Protein AF-A0A920HIQ3-F1 (afdb_monomer_lite)

Structure (mmCIF, N/CA/C/O backbone):
data_AF-A0A920HIQ3-F1
#
_entry.id   AF-A0A920HIQ3-F1
#
loop_
_atom_site.group_PDB
_atom_site.id
_atom_site.type_symbol
_atom_site.label_atom_id
_atom_site.label_alt_id
_atom_site.label_comp_id
_atom_site.label_asym_id
_atom_site.label_entity_id
_atom_site.label_seq_id
_atom_site.pdbx_PDB_ins_code
_atom_site.Cartn_x
_atom_site.Cartn_y
_atom_site.Cartn_z
_atom_site.occupancy
_atom_site.B_iso_or_equiv
_atom_site.auth_seq_id
_atom_site.auth_comp_id
_atom_site.auth_asym_id
_atom_site.auth_atom_id
_atom_site.pdbx_PDB_model_num
ATOM 1 N N . MET A 1 1 ? -6.933 15.249 18.671 1.00 49.00 1 MET A N 1
ATOM 2 C CA . MET A 1 1 ? -5.676 14.676 18.138 1.00 49.00 1 MET A CA 1
ATOM 3 C C . MET A 1 1 ? -6.018 13.387 17.400 1.00 49.00 1 MET A C 1
ATOM 5 O O . MET A 1 1 ? -6.391 12.431 18.058 1.00 49.00 1 MET A O 1
ATOM 9 N N . SER 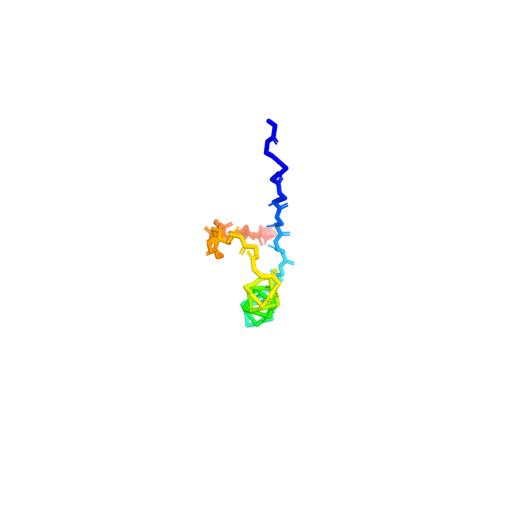A 1 2 ? -5.973 13.358 16.064 1.00 77.25 2 SER A N 1
ATOM 10 C CA . SER A 1 2 ? -6.194 12.120 15.294 1.00 77.25 2 SER A CA 1
ATOM 11 C C . SER A 1 2 ? -4.848 11.606 14.802 1.00 77.25 2 SER A C 1
ATOM 13 O O . SER A 1 2 ? -4.192 12.289 14.016 1.00 77.25 2 SER A O 1
ATOM 15 N N . GLN A 1 3 ? -4.429 10.417 15.239 1.00 81.31 3 GLN A N 1
ATOM 16 C CA . GLN A 1 3 ? -3.262 9.757 14.653 1.00 81.31 3 GLN A CA 1
ATOM 17 C C . GLN A 1 3 ? -3.565 9.420 13.189 1.00 81.31 3 GLN A C 1
ATOM 19 O O . GLN A 1 3 ? -4.593 8.822 12.876 1.00 81.31 3 GLN A O 1
ATOM 24 N N . LYS A 1 4 ? -2.683 9.848 12.282 1.00 87.31 4 LYS A N 1
ATOM 25 C CA . LYS A 1 4 ? -2.806 9.608 10.843 1.00 87.31 4 LYS A CA 1
ATOM 26 C C . LYS A 1 4 ? -1.501 9.034 10.319 1.00 87.31 4 LYS A C 1
ATOM 28 O O . LYS A 1 4 ? -0.488 9.725 10.279 1.00 87.31 4 LYS A O 1
ATOM 33 N N . ILE A 1 5 ? -1.543 7.778 9.892 1.00 88.75 5 ILE A N 1
ATOM 34 C CA . ILE A 1 5 ? -0.399 7.081 9.301 1.00 88.75 5 ILE A CA 1
ATOM 35 C C . ILE A 1 5 ? -0.479 7.235 7.778 1.00 88.75 5 ILE A C 1
ATOM 37 O O . ILE A 1 5 ? -1.542 7.063 7.182 1.00 88.75 5 ILE A O 1
ATOM 41 N N . ARG A 1 6 ? 0.639 7.590 7.137 1.00 90.00 6 ARG A N 1
ATOM 42 C CA . ARG A 1 6 ? 0.760 7.703 5.675 1.00 90.00 6 ARG A CA 1
ATOM 43 C C . ARG A 1 6 ? 1.865 6.778 5.184 1.00 90.00 6 ARG A C 1
ATOM 45 O O . ARG A 1 6 ? 3.020 6.957 5.551 1.00 90.00 6 ARG A O 1
ATOM 52 N N . ILE A 1 7 ? 1.510 5.828 4.325 1.00 90.38 7 ILE A N 1
ATOM 53 C CA . ILE A 1 7 ? 2.435 4.842 3.756 1.00 90.38 7 ILE A CA 1
ATOM 54 C C . ILE A 1 7 ? 2.691 5.217 2.292 1.00 90.38 7 ILE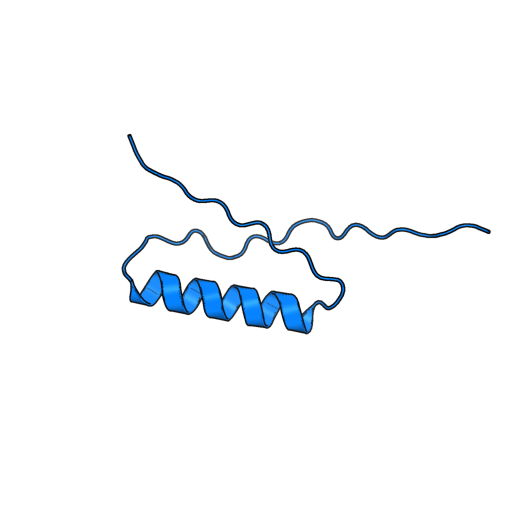 A C 1
ATOM 56 O O . ILE A 1 7 ? 1.744 5.421 1.536 1.00 90.38 7 ILE A O 1
ATOM 60 N N . LYS A 1 8 ? 3.963 5.325 1.886 1.00 91.81 8 LYS A N 1
ATOM 61 C CA . LYS A 1 8 ? 4.363 5.500 0.479 1.00 91.81 8 LYS A CA 1
ATOM 62 C C . LYS A 1 8 ? 5.027 4.220 -0.012 1.00 91.81 8 LYS A C 1
ATOM 64 O O . LYS A 1 8 ? 6.115 3.888 0.448 1.00 91.81 8 LYS A O 1
ATOM 69 N N . LEU A 1 9 ? 4.392 3.538 -0.959 1.00 92.38 9 LEU A N 1
ATOM 70 C CA . LEU A 1 9 ? 4.971 2.375 -1.626 1.00 92.38 9 LEU A CA 1
ATOM 71 C C . LEU A 1 9 ? 5.782 2.826 -2.846 1.00 92.38 9 LEU A C 1
ATOM 73 O O . LEU A 1 9 ? 5.339 3.685 -3.609 1.00 92.38 9 LEU A O 1
ATOM 77 N N . LYS A 1 10 ? 6.976 2.257 -3.017 1.00 91.75 10 LYS A N 1
ATOM 78 C CA . LYS A 1 10 ? 7.828 2.448 -4.196 1.00 91.75 10 LYS A CA 1
ATOM 79 C C . LYS A 1 10 ? 8.286 1.079 -4.679 1.00 91.75 10 LYS A C 1
ATOM 81 O O . LYS A 1 10 ? 8.803 0.296 -3.891 1.00 91.75 10 LYS A O 1
ATOM 86 N N . SER A 1 11 ? 8.092 0.814 -5.961 1.00 92.38 11 SER A N 1
ATOM 87 C CA . SER A 1 11 ? 8.514 -0.407 -6.643 1.00 92.38 11 SER A CA 1
ATOM 88 C C . SER A 1 11 ? 8.867 -0.055 -8.082 1.00 92.38 11 SER A C 1
ATOM 90 O O . SER A 1 11 ? 8.356 0.931 -8.615 1.00 92.38 11 SER A O 1
ATOM 92 N N . TYR A 1 12 ? 9.721 -0.865 -8.700 1.00 91.50 12 TYR A N 1
ATOM 93 C CA . TYR A 1 12 ? 9.977 -0.798 -10.138 1.00 91.50 12 TYR A CA 1
ATOM 94 C C . TYR A 1 12 ? 8.951 -1.603 -10.946 1.00 91.50 12 TYR A C 1
ATOM 96 O O . TYR A 1 12 ? 8.668 -1.250 -12.085 1.00 91.50 12 TYR A O 1
ATOM 104 N N . ASP A 1 13 ? 8.369 -2.647 -10.349 1.00 93.81 13 ASP A N 1
ATOM 105 C CA . ASP A 1 13 ? 7.298 -3.446 -10.948 1.00 93.81 13 ASP A CA 1
ATOM 106 C C . ASP A 1 13 ? 5.927 -2.954 -10.462 1.00 93.81 13 ASP A C 1
ATOM 108 O O . ASP A 1 13 ? 5.682 -2.876 -9.249 1.00 93.81 13 ASP A O 1
ATOM 112 N N . TYR A 1 14 ? 5.046 -2.645 -11.419 1.00 92.00 14 TYR A N 1
ATOM 113 C CA . TYR A 1 14 ? 3.679 -2.187 -11.181 1.00 92.00 14 TYR A CA 1
ATOM 114 C C . TYR A 1 14 ? 2.799 -3.296 -10.575 1.00 92.00 14 TYR A C 1
ATOM 116 O O . TYR A 1 14 ? 2.058 -3.051 -9.626 1.00 92.00 14 TYR A O 1
ATOM 124 N N . ASN A 1 15 ? 2.951 -4.545 -11.026 1.00 94.50 15 ASN A N 1
ATOM 125 C CA . ASN A 1 15 ? 2.133 -5.658 -10.540 1.00 94.50 15 ASN A CA 1
ATOM 126 C C . ASN A 1 15 ? 2.407 -5.955 -9.064 1.00 94.50 15 ASN A C 1
ATOM 128 O O . ASN A 1 15 ? 1.501 -6.295 -8.298 1.00 94.50 15 ASN A O 1
ATOM 132 N N . LEU A 1 16 ? 3.672 -5.853 -8.654 1.00 94.81 16 LEU A N 1
ATOM 133 C CA . LEU A 1 16 ? 4.079 -6.125 -7.281 1.00 94.81 16 LEU A CA 1
ATOM 134 C C . LEU A 1 16 ? 3.596 -5.038 -6.313 1.00 94.81 16 LEU A C 1
ATOM 136 O O . LEU A 1 16 ? 3.172 -5.362 -5.197 1.00 94.81 16 LEU A O 1
ATOM 140 N N . VAL A 1 17 ? 3.633 -3.765 -6.725 1.00 94.00 17 VAL A N 1
ATOM 141 C CA . VAL A 1 17 ? 3.151 -2.670 -5.871 1.00 94.00 17 VAL A CA 1
ATOM 142 C C . VAL A 1 17 ? 1.640 -2.706 -5.705 1.00 94.00 17 VAL A C 1
ATOM 144 O O . VAL A 1 17 ? 1.179 -2.556 -4.574 1.00 94.00 17 VAL A O 1
ATOM 147 N N . ASP A 1 18 ? 0.889 -3.010 -6.763 1.00 93.19 18 ASP A N 1
ATOM 148 C CA . ASP A 1 18 ? -0.574 -3.087 -6.698 1.00 93.19 18 ASP A CA 1
ATOM 149 C C . ASP A 1 18 ? -1.034 -4.241 -5.800 1.00 93.19 18 ASP A C 1
ATOM 151 O O . ASP A 1 18 ? -1.817 -4.035 -4.870 1.00 93.19 18 ASP A O 1
ATOM 155 N N . LYS A 1 19 ? -0.448 -5.437 -5.962 1.00 95.62 19 LYS A N 1
ATOM 156 C CA . LYS A 1 19 ? -0.723 -6.587 -5.077 1.00 95.62 19 LYS A CA 1
ATOM 157 C C . LYS A 1 19 ? -0.427 -6.272 -3.609 1.00 95.62 19 LYS A C 1
ATOM 159 O O . LYS A 1 19 ? -1.166 -6.690 -2.714 1.00 95.62 19 LYS A O 1
ATOM 164 N N . SER A 1 20 ? 0.662 -5.550 -3.355 1.00 95.31 20 SER A N 1
ATOM 165 C CA . SER A 1 20 ? 1.057 -5.152 -2.001 1.00 95.31 20 SER A CA 1
ATOM 166 C C . SER A 1 20 ? 0.102 -4.110 -1.418 1.00 95.31 20 SER A C 1
ATOM 168 O O . SER A 1 20 ? -0.314 -4.245 -0.264 1.00 95.31 20 SER A O 1
ATOM 170 N N . ALA A 1 21 ? -0.285 -3.105 -2.209 1.00 94.25 21 ALA A N 1
ATOM 171 C CA . ALA A 1 21 ? -1.244 -2.078 -1.816 1.00 94.25 21 ALA A CA 1
ATOM 172 C C . ALA A 1 21 ? -2.601 -2.697 -1.456 1.00 94.25 21 ALA A C 1
ATOM 174 O O . ALA A 1 21 ? -3.125 -2.433 -0.372 1.00 94.25 21 ALA A O 1
ATOM 175 N N . ASP A 1 22 ? -3.114 -3.596 -2.295 1.00 94.06 22 ASP A N 1
ATOM 176 C CA . ASP A 1 22 ? -4.369 -4.309 -2.050 1.00 94.06 22 ASP A CA 1
ATOM 177 C C . ASP A 1 22 ? -4.329 -5.138 -0.769 1.00 94.06 22 ASP A C 1
ATOM 179 O O . ASP A 1 22 ? -5.285 -5.135 0.014 1.00 94.06 22 ASP A O 1
ATOM 183 N N . LYS A 1 23 ? -3.217 -5.840 -0.527 1.00 94.62 23 LYS A N 1
ATOM 184 C CA . LYS A 1 23 ? -3.041 -6.636 0.690 1.00 94.62 23 LYS A CA 1
ATOM 185 C C . LYS A 1 23 ? -3.073 -5.751 1.936 1.00 94.62 23 LYS A C 1
ATOM 187 O O . LYS A 1 23 ? -3.777 -6.081 2.886 1.00 94.62 23 LYS A O 1
ATOM 192 N N . ILE A 1 24 ? -2.370 -4.617 1.921 1.00 93.25 24 ILE A N 1
ATOM 193 C CA . ILE A 1 24 ? -2.359 -3.662 3.040 1.00 93.25 24 ILE A CA 1
ATOM 194 C C . ILE A 1 24 ? -3.764 -3.111 3.280 1.00 93.25 24 ILE A C 1
ATOM 196 O O . ILE A 1 24 ? -4.248 -3.133 4.410 1.00 93.25 24 ILE A O 1
ATOM 200 N N . VAL A 1 25 ? -4.447 -2.667 2.225 1.00 93.25 25 VAL A N 1
ATOM 201 C CA . VAL A 1 25 ? -5.798 -2.104 2.330 1.00 93.25 25 VAL A CA 1
ATOM 202 C C . VAL A 1 25 ? -6.776 -3.127 2.908 1.00 93.25 25 VAL A C 1
ATOM 204 O O . VAL A 1 25 ? -7.552 -2.774 3.795 1.00 93.25 25 VAL A O 1
ATOM 207 N N . LYS A 1 26 ? -6.731 -4.390 2.464 1.00 93.94 26 LYS A N 1
ATOM 208 C CA . LYS A 1 26 ? -7.578 -5.469 3.005 1.00 93.94 26 LYS A CA 1
ATOM 209 C C . LYS A 1 26 ? -7.306 -5.719 4.489 1.00 93.94 26 LYS A C 1
ATOM 211 O O . LYS A 1 26 ? -8.248 -5.763 5.272 1.00 93.94 26 LYS A O 1
ATOM 216 N N . THR A 1 27 ? -6.039 -5.812 4.891 1.00 93.62 27 THR A N 1
ATOM 217 C CA . THR A 1 27 ? -5.672 -6.023 6.301 1.00 93.62 27 THR A CA 1
ATOM 218 C C . THR A 1 27 ? -6.141 -4.870 7.186 1.00 93.62 27 THR A C 1
ATOM 220 O O . THR A 1 27 ? -6.744 -5.101 8.229 1.00 93.62 27 THR A O 1
ATOM 223 N N . VAL A 1 28 ? -5.925 -3.624 6.755 1.00 93.00 28 VAL A N 1
ATOM 224 C CA . VAL A 1 28 ? -6.311 -2.439 7.536 1.00 93.00 28 VAL A CA 1
ATOM 225 C C . VAL A 1 28 ? -7.837 -2.301 7.619 1.00 93.00 28 VAL A C 1
ATOM 227 O O . VAL A 1 28 ? -8.373 -1.980 8.682 1.00 93.00 28 VAL A O 1
ATOM 230 N N . LYS A 1 29 ? -8.560 -2.633 6.542 1.00 91.00 29 LYS A N 1
ATOM 231 C CA . LYS A 1 29 ? -10.029 -2.706 6.565 1.00 91.00 29 LYS A CA 1
ATOM 232 C C . LYS A 1 29 ? -10.535 -3.756 7.555 1.00 91.00 29 LYS A C 1
ATOM 234 O O . LYS A 1 29 ? -11.452 -3.458 8.312 1.00 91.00 29 LYS A O 1
ATOM 239 N N . ASN A 1 30 ? -9.910 -4.935 7.606 1.00 93.69 30 ASN A N 1
ATOM 240 C CA . ASN A 1 30 ? -10.275 -5.985 8.563 1.00 93.69 30 ASN A CA 1
ATOM 241 C C . ASN A 1 30 ? -10.056 -5.554 10.022 1.00 93.69 30 ASN A C 1
ATOM 243 O O . ASN A 1 30 ? -10.800 -5.980 10.897 1.00 93.69 30 ASN A O 1
ATOM 247 N N . THR A 1 31 ? -9.075 -4.687 10.291 1.00 90.75 31 THR A N 1
ATOM 248 C CA . THR A 1 31 ? -8.856 -4.123 11.637 1.00 90.75 31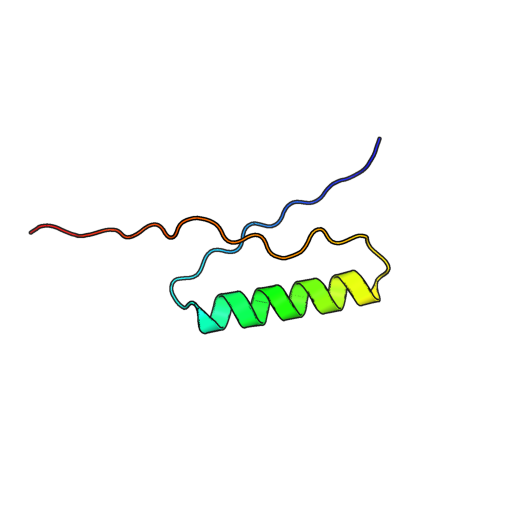 THR A CA 1
ATOM 249 C C . THR A 1 31 ? -9.844 -3.016 12.031 1.00 90.75 31 THR A C 1
ATOM 251 O O . THR A 1 31 ? -9.763 -2.505 13.143 1.00 90.75 31 THR A O 1
ATOM 254 N N . GLY A 1 32 ? -10.768 -2.619 11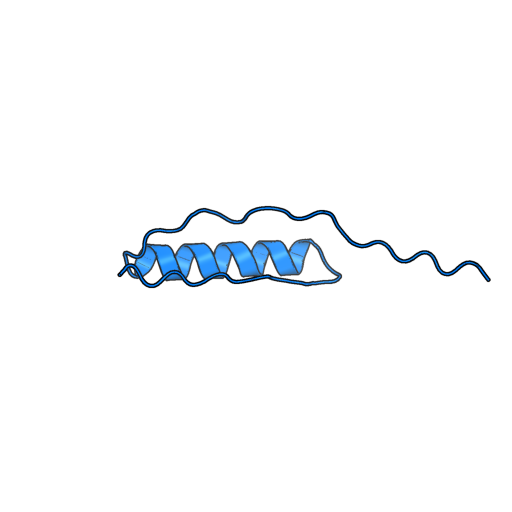.147 1.00 87.75 32 GLY A N 1
ATOM 255 C CA . GLY A 1 32 ? -11.761 -1.572 11.423 1.00 87.75 32 GLY A CA 1
ATOM 256 C C . GLY A 1 32 ? -11.228 -0.139 11.313 1.00 87.75 32 GLY A C 1
ATOM 257 O O . GLY A 1 32 ? -11.906 0.807 11.708 1.00 87.75 32 GLY A O 1
ATOM 258 N N . ALA A 1 33 ? -10.023 0.050 10.769 1.00 88.56 33 ALA A N 1
ATOM 259 C CA . ALA A 1 33 ? -9.438 1.371 10.581 1.00 88.56 33 ALA A CA 1
ATOM 260 C C . ALA A 1 33 ? -9.955 2.046 9.298 1.00 88.56 33 ALA A C 1
ATOM 262 O O . ALA A 1 33 ? -10.188 1.405 8.271 1.00 88.56 33 ALA A O 1
ATOM 263 N N . ILE A 1 34 ? -10.098 3.374 9.343 1.00 88.44 34 ILE A N 1
ATOM 264 C CA . ILE A 1 34 ? -10.576 4.175 8.209 1.00 88.44 34 ILE A CA 1
ATOM 265 C C . ILE A 1 34 ? -9.436 4.350 7.200 1.00 88.44 34 ILE A C 1
ATOM 267 O O . ILE A 1 34 ? -8.433 5.009 7.480 1.00 88.44 34 ILE A O 1
ATOM 271 N N . VAL A 1 35 ? -9.605 3.784 6.004 1.00 89.94 35 VAL A N 1
ATOM 272 C CA . VAL A 1 35 ? -8.617 3.856 4.920 1.00 89.94 35 VAL A CA 1
ATOM 273 C C . VAL A 1 35 ? -9.068 4.853 3.862 1.00 89.94 35 VAL A C 1
ATOM 275 O O . VAL A 1 35 ? -10.094 4.673 3.211 1.00 89.94 35 VAL A O 1
ATOM 278 N N . THR A 1 36 ? -8.258 5.882 3.629 1.00 87.31 36 THR A N 1
ATOM 279 C CA . THR A 1 36 ? -8.285 6.638 2.371 1.00 87.31 36 THR A CA 1
ATOM 280 C C . THR A 1 36 ? -7.492 5.797 1.371 1.00 87.31 36 THR A C 1
ATOM 282 O O . THR A 1 36 ? -6.324 5.536 1.638 1.00 87.31 36 THR A O 1
ATOM 285 N N . GLY A 1 37 ? -8.134 5.267 0.326 1.00 83.44 37 GLY A N 1
ATOM 286 C CA . GLY A 1 37 ? -7.589 4.222 -0.557 1.00 83.44 37 GLY A CA 1
ATOM 287 C C . GLY A 1 37 ? -6.207 4.502 -1.182 1.00 83.44 37 GLY A C 1
ATOM 288 O O . GLY A 1 37 ? -5.624 5.571 -0.987 1.00 83.44 37 GLY A O 1
ATOM 289 N N . PRO A 1 38 ? -5.655 3.544 -1.945 1.00 86.25 38 PRO A N 1
ATOM 290 C CA . PRO A 1 38 ? -4.351 3.713 -2.575 1.00 86.25 38 PRO A CA 1
ATOM 291 C C . PRO A 1 38 ? -4.405 4.878 -3.570 1.00 86.25 38 PRO A C 1
ATOM 293 O O . PRO A 1 38 ? -5.146 4.841 -4.546 1.00 86.25 38 PRO A O 1
ATOM 296 N N . ASN A 1 39 ? -3.641 5.938 -3.296 1.00 90.06 39 ASN A N 1
ATOM 297 C CA . ASN A 1 39 ? -3.541 7.092 -4.182 1.00 90.06 39 ASN A CA 1
ATOM 298 C C . ASN A 1 39 ? -2.305 6.943 -5.073 1.00 90.06 39 ASN A C 1
ATOM 300 O O . ASN A 1 39 ? -1.178 6.905 -4.567 1.00 90.06 39 ASN A O 1
ATOM 304 N N . SER A 1 40 ? -2.515 6.856 -6.385 1.00 87.44 40 SER A N 1
ATOM 305 C CA . SER A 1 40 ? -1.441 6.745 -7.369 1.00 87.44 40 SER A CA 1
ATOM 306 C C . SER A 1 40 ? -0.646 8.047 -7.450 1.00 87.44 40 SER A C 1
ATOM 308 O O . SER A 1 40 ? -1.210 9.126 -7.627 1.00 87.44 40 SER A O 1
ATOM 310 N N . LEU A 1 41 ? 0.678 7.941 -7.345 1.00 89.38 41 LEU A N 1
ATOM 311 C CA . LEU A 1 41 ? 1.597 9.062 -7.529 1.00 89.38 41 LEU A CA 1
ATOM 312 C C . LEU A 1 41 ? 2.254 8.986 -8.914 1.00 89.38 41 LEU A C 1
ATOM 314 O O . LEU A 1 41 ? 2.417 7.886 -9.445 1.00 89.38 41 LEU A O 1
ATOM 318 N N . PRO A 1 42 ? 2.685 10.125 -9.484 1.00 90.81 42 PRO A N 1
ATOM 319 C CA . PRO A 1 42 ? 3.445 10.133 -10.728 1.00 90.81 42 PRO A CA 1
ATOM 320 C C . PRO A 1 42 ? 4.676 9.220 -10.651 1.00 90.81 42 PRO A C 1
ATOM 322 O O . PRO A 1 42 ? 5.456 9.281 -9.697 1.00 90.81 42 PRO A O 1
ATOM 325 N N . THR A 1 43 ? 4.866 8.373 -11.663 1.00 89.50 43 THR A N 1
ATOM 326 C CA . THR A 1 43 ? 6.022 7.476 -11.746 1.00 89.50 43 THR A CA 1
ATOM 327 C C . THR A 1 43 ? 7.274 8.261 -12.129 1.00 89.50 43 THR A C 1
ATOM 329 O O . THR A 1 43 ? 7.323 8.900 -13.179 1.00 89.50 43 THR A O 1
ATOM 332 N N . HIS A 1 44 ? 8.325 8.173 -11.313 1.00 87.56 44 HIS A N 1
ATOM 333 C CA . HIS A 1 44 ? 9.627 8.734 -11.664 1.00 87.56 44 HIS A CA 1
ATOM 334 C C . HIS A 1 44 ? 10.320 7.843 -12.699 1.00 87.56 44 HIS A C 1
ATOM 336 O O . HIS A 1 44 ? 10.779 6.750 -12.372 1.00 87.56 44 HIS A O 1
ATOM 342 N N . LYS A 1 45 ? 10.416 8.320 -13.942 1.00 87.00 45 LYS A N 1
ATOM 343 C CA . LYS 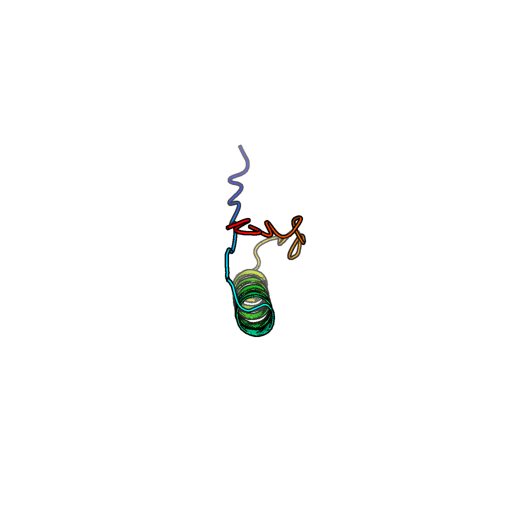A 1 45 ? 11.196 7.677 -15.005 1.00 87.00 45 LYS A CA 1
ATOM 344 C C . LYS A 1 45 ? 12.554 8.365 -15.101 1.00 87.00 45 LYS A C 1
ATOM 346 O O . LYS A 1 45 ? 12.615 9.576 -15.296 1.00 87.00 45 LYS A O 1
ATOM 351 N N . ARG A 1 46 ? 13.639 7.606 -14.936 1.00 87.38 46 ARG A N 1
ATOM 352 C CA . ARG A 1 46 ? 15.000 8.097 -15.173 1.00 87.38 46 ARG A CA 1
ATOM 353 C C . ARG A 1 46 ? 15.445 7.599 -16.541 1.00 87.38 46 ARG A C 1
ATOM 355 O O . ARG A 1 46 ? 15.625 6.401 -16.722 1.00 87.38 46 ARG A O 1
ATOM 362 N N . PHE A 1 47 ? 15.603 8.522 -17.479 1.00 82.06 47 PHE A N 1
ATOM 363 C CA . PHE A 1 47 ? 16.268 8.253 -18.746 1.00 82.06 47 PHE A CA 1
ATOM 364 C C . PHE A 1 47 ? 17.756 8.527 -18.540 1.00 82.06 47 PHE A C 1
ATOM 366 O O . PHE A 1 47 ? 18.126 9.644 -18.180 1.00 82.06 47 PHE A O 1
ATOM 373 N N . LEU A 1 48 ? 18.598 7.504 -18.686 1.00 86.31 48 LEU A N 1
ATOM 374 C CA . LEU A 1 48 ? 20.037 7.711 -18.808 1.00 86.31 48 LEU A CA 1
ATOM 375 C C . LEU A 1 48 ? 20.298 8.080 -20.271 1.00 86.3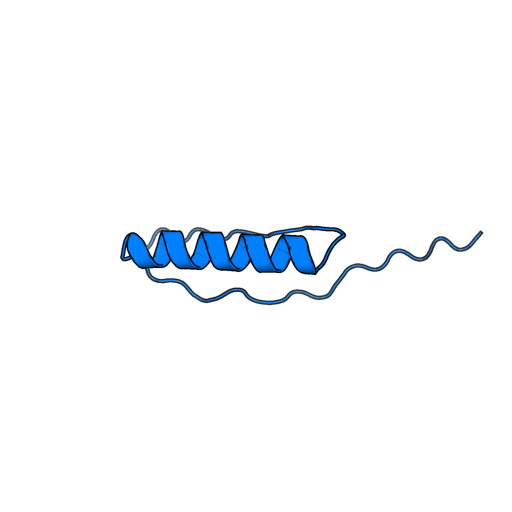1 48 LEU A C 1
ATOM 377 O O . LEU A 1 48 ? 20.170 7.231 -21.149 1.00 86.31 48 LEU A O 1
ATOM 381 N N . LEU A 1 49 ? 20.577 9.357 -20.525 1.00 77.62 49 LEU A N 1
ATOM 382 C CA . LEU A 1 49 ? 21.204 9.788 -21.770 1.00 77.62 49 LEU A CA 1
ATOM 383 C C . LEU A 1 49 ? 22.693 9.465 -21.632 1.00 77.62 49 LEU A C 1
ATOM 385 O O . LEU A 1 49 ? 23.327 9.929 -20.683 1.00 77.62 49 LEU A O 1
ATOM 389 N N . PHE A 1 50 ? 23.185 8.606 -22.519 1.00 69.50 50 PHE A N 1
ATOM 390 C CA . PHE A 1 50 ? 24.610 8.361 -22.711 1.00 69.50 50 PHE A CA 1
ATOM 391 C C . PHE A 1 50 ? 25.170 9.396 -23.683 1.00 69.50 50 PHE A C 1
ATOM 393 O O . PHE A 1 50 ? 24.428 9.749 -24.631 1.00 69.50 50 PHE A O 1
#

Sequence (50 aa):
MSQKIRIKLKSYDYNLVDKSADKIVKTVKNTGAIVTGPNSLPTHKRFLLF

Secondary structure (DSSP, 8-state):
-----------S-HHHHHHHHHHHHHHHHHTT------PPPPP-------

Foldseek 3Di:
DDDDDDDDDDDPDPVVRVVVQVVVVVVCVVVVHDDPHDDDDDDDDDDDDD

Radius of gyration: 14.46 Å; chains: 1; bounding box: 36×21×41 Å

pLDDT: mean 88.78, std 7.62, range [49.0, 95.62]